Protein AF-A0A7Y3XZ81-F1 (afdb_monomer)

Mean predicted aligned error: 10.98 Å

pLDDT: mean 77.33, std 11.44, range [45.38, 89.88]

Solvent-accessible surface area (backbone atoms only — not comparable to full-atom values): 8274 Å² total; per-residue (Å²): 133,84,95,56,60,51,33,73,70,50,50,54,49,49,55,50,49,52,50,46,49,53,51,49,53,52,49,55,59,62,47,50,58,37,52,50,53,44,49,54,46,51,52,50,49,62,78,43,37,70,62,54,51,54,57,55,49,50,80,76,45,95,65,97,62,96,70,76,70,82,49,74,66,56,55,49,46,52,52,50,46,54,51,30,48,54,53,40,53,52,51,50,53,52,47,51,52,50,49,51,53,41,54,52,51,50,51,54,46,47,60,40,63,78,42,95,40,55,73,59,98,59,98,63,66,51,61,62,55,48,48,53,51,33,41,76,74,68,43,78,74,77,134

Sequence (143 aa):
MSDFNLSYTMEKKTNKILELKHQLNNTRSNLIIPYGLIGISVCYLILTHNRYADYASFIFTSTNSTISKLKILDFGIIMLLIISYILLRSKIAKYNNLKKSYEILRKDIIHAIDSEFCNCSEKCTCKDTYIKYMEDQGIDLIF

Nearest PDB structures (foldseek):
  8to0-assembly1_GU  TM=7.907E-01  e=2.049E+00  Mus musculus
  6ox7-assembly1_C  TM=4.314E-01  e=1.004E+00  Homo sapiens
  6mbz-assembly1_A  TM=4.323E-01  e=2.049E+00  Homo sapiens

Radius of gyration: 26.21 Å; Cα contacts (8 Å, |Δi|>4): 77; chains: 1; bounding box: 60×26×71 Å

Foldseek 3Di:
DDDFQWDPVLVVLVVVLLVLVVVLVVLVVVLVVLVVLLVVLVVVCVVCVVLVVVVVVCVVDVDDDPRDDCPPVNVVSVVSNVVSVVVNVVSVVVNVVSVVVSVVSLVVSLVCLVPPTGPDPDDDCSSVVVQVVCVVSVNHSDD

Secondary structure (DSSP, 8-state):
-----B-HHHHHHHHHHHHHHHHHHHHHHTTHHHHHHHHHHHHHHHHTHHHHHHHHHHHH-----------HHHHHHHHHHHHHHHHHHHHHHHHHHHHHHHHHHHHHHHHHHTSS-B--SS--THHHHHHHHHHHTT-----

Structure (mmCIF, N/CA/C/O backbone):
data_AF-A0A7Y3XZ81-F1
#
_entry.id   AF-A0A7Y3XZ81-F1
#
loop_
_atom_site.group_PDB
_atom_site.id
_atom_site.type_symbol
_atom_site.label_atom_id
_atom_site.label_alt_id
_atom_site.label_comp_id
_atom_site.label_asym_id
_atom_site.label_entity_id
_atom_site.label_seq_id
_atom_site.pdbx_PDB_ins_code
_atom_site.Cartn_x
_atom_site.Cartn_y
_atom_site.Cartn_z
_atom_site.occupancy
_atom_site.B_iso_or_equiv
_atom_site.auth_seq_id
_atom_site.auth_comp_id
_atom_site.auth_asym_id
_atom_site.auth_atom_id
_atom_site.pdbx_PDB_model_num
ATOM 1 N N . MET A 1 1 ? -19.095 14.301 15.200 1.00 45.38 1 MET A N 1
ATOM 2 C CA . MET A 1 1 ? -18.439 13.482 16.237 1.00 45.38 1 MET A CA 1
ATOM 3 C C . MET A 1 1 ? -19.565 12.670 16.840 1.00 45.38 1 MET A C 1
ATOM 5 O O . MET A 1 1 ? -20.544 13.271 17.247 1.00 45.38 1 MET A O 1
ATOM 9 N N . SER A 1 2 ? -19.560 11.355 16.660 1.00 46.91 2 SER A N 1
ATOM 10 C CA . SER A 1 2 ? -20.683 10.498 17.046 1.00 46.91 2 SER A CA 1
ATOM 11 C C . SER A 1 2 ? -20.708 10.325 18.568 1.00 46.91 2 SER A C 1
ATOM 13 O O . SER A 1 2 ? -19.715 9.871 19.134 1.00 46.91 2 SER A O 1
ATOM 15 N N . ASP A 1 3 ? -21.811 10.723 19.205 1.00 51.38 3 ASP A N 1
ATOM 16 C CA . ASP A 1 3 ? -21.996 10.741 20.662 1.00 51.38 3 ASP A CA 1
ATOM 17 C C . ASP A 1 3 ? -22.090 9.320 21.241 1.00 51.38 3 ASP A C 1
ATOM 19 O O . ASP A 1 3 ? -23.174 8.759 21.413 1.00 51.38 3 ASP A O 1
ATOM 23 N N . PHE A 1 4 ? -20.942 8.716 21.546 1.00 65.94 4 PHE A N 1
ATOM 24 C CA . PHE A 1 4 ? -20.851 7.501 22.356 1.00 65.94 4 PHE A CA 1
ATOM 25 C C . PHE A 1 4 ? -20.006 7.808 23.595 1.00 65.94 4 PHE A C 1
ATOM 27 O O . PHE A 1 4 ? -18.917 8.367 23.464 1.00 65.94 4 PHE A O 1
ATOM 34 N N . ASN A 1 5 ? -20.473 7.412 24.787 1.00 66.38 5 ASN A N 1
ATOM 35 C CA . ASN A 1 5 ? -19.742 7.551 26.058 1.00 66.38 5 ASN A CA 1
ATOM 36 C C . ASN A 1 5 ? -18.583 6.540 26.153 1.00 66.38 5 ASN A C 1
ATOM 38 O O . ASN A 1 5 ? -18.559 5.654 27.011 1.00 66.38 5 ASN A O 1
ATOM 42 N N . LEU A 1 6 ? -17.628 6.649 25.233 1.00 65.88 6 LEU A N 1
ATOM 43 C CA . LEU A 1 6 ? -16.380 5.898 25.255 1.00 65.88 6 LEU A CA 1
ATOM 44 C C . LEU A 1 6 ? -15.505 6.398 26.405 1.00 65.88 6 LEU A C 1
ATOM 46 O O . LEU A 1 6 ? -15.472 7.588 26.719 1.00 65.88 6 LEU A O 1
ATOM 50 N N . SER A 1 7 ? -14.737 5.492 27.005 1.00 71.50 7 SER A N 1
ATOM 51 C CA . SER A 1 7 ? -13.621 5.912 27.853 1.00 71.50 7 SER A CA 1
ATOM 52 C C . SER A 1 7 ? -12.636 6.766 27.040 1.00 71.50 7 SER A C 1
ATOM 54 O O . SER A 1 7 ? -12.389 6.491 25.862 1.00 71.50 7 SER A O 1
ATOM 56 N N . TYR A 1 8 ? -12.010 7.762 27.674 1.00 74.62 8 TYR A N 1
ATOM 57 C CA . TYR A 1 8 ? -10.997 8.630 27.054 1.00 74.62 8 TYR A CA 1
ATOM 58 C C . TYR A 1 8 ? -9.892 7.832 26.332 1.00 74.62 8 TYR A C 1
ATOM 60 O O . TYR A 1 8 ? -9.420 8.194 25.249 1.00 74.62 8 TYR A O 1
ATOM 68 N N . THR A 1 9 ? -9.503 6.686 26.897 1.00 76.31 9 THR A N 1
ATOM 69 C CA . THR A 1 9 ? -8.520 5.780 26.291 1.00 76.31 9 THR A CA 1
ATOM 70 C C . THR A 1 9 ? -9.021 5.185 24.973 1.00 76.31 9 THR A C 1
ATOM 72 O O . THR A 1 9 ? -8.242 5.059 24.023 1.00 76.31 9 THR A O 1
ATOM 75 N N . MET A 1 10 ? -10.309 4.850 24.886 1.00 77.25 10 MET A N 1
ATOM 76 C CA . MET A 1 10 ? -10.925 4.302 23.678 1.00 77.25 10 MET A CA 1
ATOM 77 C C . MET A 1 10 ? -11.149 5.361 22.604 1.00 77.25 10 MET A C 1
ATOM 79 O O . MET A 1 10 ? -10.909 5.083 21.429 1.00 77.25 10 MET A O 1
ATOM 83 N N . GLU A 1 11 ? -11.501 6.589 22.979 1.00 78.81 11 GLU A N 1
ATOM 84 C CA . GLU A 1 11 ? -11.594 7.708 22.035 1.00 78.81 11 GLU A CA 1
ATOM 85 C C . GLU A 1 11 ? -10.238 7.974 21.357 1.00 78.81 11 GLU A C 1
ATOM 87 O O . GLU A 1 11 ? -10.131 8.028 20.128 1.00 78.81 11 GLU A O 1
ATOM 92 N N . LYS A 1 12 ? -9.155 8.012 22.146 1.00 81.31 12 LYS A N 1
ATOM 93 C CA . LYS A 1 12 ? -7.795 8.199 21.619 1.00 81.31 12 LYS A CA 1
ATOM 94 C C . LYS A 1 12 ? -7.358 7.059 20.694 1.00 81.31 12 LYS A C 1
ATOM 96 O O . LYS A 1 12 ? -6.741 7.314 19.657 1.00 81.31 12 LYS A O 1
ATOM 101 N N . LYS A 1 13 ? -7.675 5.806 21.042 1.00 81.62 13 LYS A N 1
ATOM 102 C CA . LYS A 1 13 ? -7.415 4.641 20.174 1.00 81.62 13 LYS A CA 1
ATOM 103 C C . LYS A 1 13 ? -8.221 4.721 18.872 1.00 81.62 13 LYS A C 1
ATOM 105 O O . LYS A 1 13 ? -7.664 4.442 17.812 1.00 81.62 13 LYS A O 1
ATOM 110 N N . THR A 1 14 ? -9.475 5.164 18.945 1.00 81.94 14 THR A N 1
ATOM 111 C CA . THR A 1 14 ? -10.380 5.327 17.793 1.00 81.94 14 THR A CA 1
ATOM 112 C C . THR A 1 14 ? -9.864 6.380 16.814 1.00 81.94 14 THR A C 1
ATOM 114 O O . THR A 1 14 ? -9.725 6.112 15.622 1.00 81.94 14 THR A O 1
ATOM 117 N N . ASN A 1 15 ? -9.471 7.555 17.307 1.00 84.81 15 ASN A N 1
ATOM 118 C CA . ASN A 1 15 ? -8.888 8.591 16.451 1.00 84.81 15 ASN A CA 1
ATOM 119 C C . ASN A 1 15 ? -7.599 8.103 15.779 1.00 84.81 15 ASN A C 1
ATOM 121 O O . ASN A 1 15 ? -7.401 8.297 14.580 1.00 84.81 15 ASN A O 1
ATOM 125 N N . LYS A 1 16 ? -6.756 7.377 16.524 1.00 85.94 16 LYS A N 1
ATOM 126 C CA . LYS A 1 16 ? -5.508 6.824 15.993 1.00 85.94 16 LYS A CA 1
ATOM 127 C C . LYS A 1 16 ? -5.739 5.747 14.926 1.00 85.94 16 LYS A C 1
ATOM 129 O O . LYS A 1 16 ? -5.011 5.724 13.937 1.00 85.94 16 LYS A O 1
ATOM 134 N N . ILE A 1 17 ? -6.724 4.859 15.088 1.00 85.50 17 ILE A N 1
ATOM 135 C CA . ILE A 1 17 ? -7.008 3.824 14.078 1.00 85.50 17 ILE A CA 1
ATOM 136 C C . ILE A 1 17 ? -7.650 4.415 12.816 1.00 85.50 17 ILE A C 1
ATOM 138 O O . ILE A 1 17 ? -7.310 3.982 11.713 1.00 85.50 17 ILE A O 1
ATOM 142 N N . LEU A 1 18 ? -8.495 5.442 12.954 1.00 85.44 18 LEU A N 1
ATOM 143 C CA . LEU A 1 18 ? -9.044 6.192 11.819 1.00 85.44 18 LEU A CA 1
ATOM 144 C C . LEU A 1 18 ? -7.935 6.911 11.045 1.00 85.44 18 LEU A C 1
ATOM 146 O O . LEU A 1 18 ? -7.872 6.813 9.817 1.00 85.44 18 LEU A O 1
ATOM 150 N N . GLU A 1 19 ? -7.009 7.560 11.753 1.00 88.12 19 GLU A N 1
ATOM 151 C CA . GLU A 1 19 ? -5.854 8.209 11.133 1.00 88.12 19 GLU A CA 1
ATOM 152 C C . GLU A 1 19 ? -4.965 7.190 10.406 1.00 88.12 19 GLU A C 1
ATOM 154 O O . GLU A 1 19 ? -4.609 7.393 9.242 1.00 88.12 19 GLU A O 1
ATOM 159 N N . LEU A 1 20 ? -4.666 6.051 11.043 1.00 84.69 20 LEU A N 1
ATOM 160 C CA . LEU A 1 20 ? -3.907 4.969 10.414 1.00 84.69 20 LEU A CA 1
ATOM 161 C C . LEU A 1 20 ? -4.607 4.448 9.162 1.00 84.69 20 LEU A C 1
ATOM 163 O O . LEU A 1 20 ? -3.940 4.261 8.146 1.00 84.69 20 LEU A O 1
ATOM 167 N N . LYS A 1 21 ? -5.933 4.265 9.189 1.00 83.88 21 LYS A N 1
ATOM 168 C CA . LYS A 1 21 ? -6.702 3.838 8.015 1.00 83.88 21 LYS A CA 1
ATOM 169 C C . LYS A 1 21 ? -6.629 4.860 6.883 1.00 83.88 21 LYS A C 1
ATOM 171 O O . LYS A 1 21 ? -6.388 4.483 5.732 1.00 83.88 21 LYS A O 1
ATOM 176 N N . HIS A 1 22 ? -6.786 6.143 7.197 1.00 87.94 22 HIS A N 1
ATOM 177 C CA . HIS A 1 22 ? -6.641 7.216 6.219 1.00 87.94 22 HIS A CA 1
ATOM 178 C C . HIS A 1 22 ? -5.232 7.220 5.600 1.00 87.94 22 HIS A C 1
ATOM 180 O O . HIS A 1 22 ? -5.080 7.261 4.377 1.00 87.94 22 HIS A O 1
ATOM 186 N N . GLN A 1 23 ? -4.188 7.076 6.423 1.00 86.00 23 GLN A N 1
ATOM 187 C CA . GLN A 1 23 ? -2.804 6.959 5.955 1.00 86.00 23 GLN A CA 1
ATOM 188 C C . GLN A 1 23 ? -2.579 5.706 5.091 1.00 86.00 23 GLN A C 1
ATOM 190 O O . GLN A 1 23 ? -1.822 5.764 4.117 1.00 86.00 23 GLN A O 1
ATOM 195 N N . LEU A 1 24 ? -3.245 4.592 5.402 1.00 85.06 24 LEU A N 1
ATOM 196 C CA . LEU A 1 24 ? -3.179 3.335 4.650 1.00 85.06 24 LEU A CA 1
ATOM 197 C C . LEU A 1 24 ? -3.799 3.489 3.256 1.00 85.06 24 LEU A C 1
ATOM 199 O O . LEU A 1 24 ? -3.170 3.124 2.260 1.00 85.06 24 LEU A O 1
ATOM 203 N N . ASN A 1 25 ? -4.982 4.104 3.179 1.00 84.56 25 ASN A N 1
ATOM 204 C CA . ASN A 1 25 ? -5.660 4.417 1.920 1.00 84.56 25 ASN A CA 1
ATOM 205 C C . ASN A 1 25 ? -4.853 5.405 1.071 1.00 84.56 25 ASN A C 1
ATOM 207 O O . ASN A 1 25 ? -4.650 5.169 -0.122 1.00 84.56 25 ASN A O 1
ATOM 211 N N . ASN A 1 26 ? -4.318 6.463 1.685 1.00 85.62 26 ASN A N 1
ATOM 212 C CA . ASN A 1 26 ? -3.469 7.425 0.986 1.00 85.62 26 ASN A CA 1
ATOM 213 C C . ASN A 1 26 ? -2.175 6.768 0.473 1.00 85.62 26 ASN A C 1
ATOM 215 O O . ASN A 1 26 ? -1.772 6.963 -0.672 1.00 85.62 26 ASN A O 1
ATOM 219 N N . THR A 1 27 ? -1.531 5.927 1.289 1.00 82.50 27 THR A N 1
ATOM 220 C CA . THR A 1 27 ? -0.329 5.189 0.869 1.00 82.50 27 THR A CA 1
ATOM 221 C C . THR A 1 27 ? -0.647 4.227 -0.275 1.00 82.50 27 THR A C 1
ATOM 223 O O . THR A 1 27 ? 0.132 4.158 -1.223 1.00 82.50 27 THR A O 1
ATOM 226 N N . ARG A 1 28 ? -1.806 3.551 -0.239 1.00 80.94 28 ARG A N 1
ATOM 227 C CA . ARG A 1 28 ? -2.278 2.675 -1.322 1.00 80.94 28 ARG A CA 1
ATOM 228 C C . ARG A 1 28 ? -2.498 3.443 -2.625 1.00 80.94 28 ARG A C 1
ATOM 230 O O . ARG A 1 28 ? -1.995 3.010 -3.656 1.00 80.94 28 ARG A O 1
ATOM 237 N N . SER A 1 29 ? -3.179 4.587 -2.582 1.00 82.81 29 SER A N 1
ATOM 238 C CA . SER A 1 29 ? -3.360 5.448 -3.763 1.00 82.81 29 SER A CA 1
ATOM 239 C C . SER A 1 29 ? -2.010 5.919 -4.321 1.00 82.81 29 SER A C 1
ATOM 241 O O . SER A 1 29 ? -1.730 5.822 -5.514 1.00 82.81 29 SER A O 1
ATOM 243 N N . ASN A 1 30 ? -1.083 6.286 -3.435 1.00 80.56 30 ASN A N 1
ATOM 244 C CA . ASN A 1 30 ? 0.263 6.716 -3.808 1.00 80.56 30 ASN A CA 1
ATOM 245 C C . ASN A 1 30 ? 1.155 5.608 -4.398 1.00 80.56 30 ASN A C 1
ATOM 247 O O . ASN A 1 30 ? 2.224 5.929 -4.933 1.00 80.56 30 ASN A O 1
ATOM 251 N N . LEU A 1 31 ? 0.767 4.329 -4.322 1.00 81.94 31 LEU A N 1
ATOM 252 C CA . LEU A 1 31 ? 1.459 3.241 -5.023 1.00 81.94 31 LEU A CA 1
ATOM 253 C C . LEU A 1 31 ? 1.163 3.241 -6.531 1.00 81.94 31 LEU A C 1
ATOM 255 O O . LEU A 1 31 ? 1.972 2.716 -7.289 1.00 81.94 31 LEU A O 1
ATOM 259 N N . ILE A 1 32 ? 0.079 3.877 -6.990 1.00 83.62 32 ILE A N 1
ATOM 260 C CA . ILE A 1 32 ? -0.291 3.925 -8.418 1.00 83.62 32 ILE A CA 1
ATOM 261 C C . ILE A 1 32 ? 0.816 4.576 -9.259 1.00 83.62 32 ILE A C 1
ATOM 263 O O . ILE A 1 32 ? 1.117 4.107 -10.351 1.00 83.62 32 ILE A O 1
ATOM 267 N N . ILE A 1 33 ? 1.475 5.610 -8.729 1.00 82.56 33 ILE A N 1
ATOM 268 C CA . ILE A 1 33 ? 2.528 6.356 -9.434 1.00 82.56 33 ILE A CA 1
ATOM 269 C C . ILE A 1 33 ? 3.725 5.460 -9.809 1.00 82.56 33 ILE A C 1
ATOM 271 O O . ILE A 1 33 ? 4.033 5.367 -10.998 1.00 82.56 33 ILE A O 1
ATOM 275 N N . PRO A 1 34 ? 4.414 4.778 -8.865 1.00 83.31 34 PRO A N 1
ATOM 276 C CA . PRO A 1 34 ? 5.520 3.900 -9.234 1.00 83.31 34 PRO A CA 1
ATOM 277 C C . PRO A 1 34 ? 5.071 2.723 -10.109 1.00 83.31 34 PRO A C 1
ATOM 279 O O . PRO A 1 34 ? 5.814 2.352 -11.011 1.00 83.31 34 PRO A O 1
ATOM 282 N N . TYR A 1 35 ? 3.862 2.179 -9.915 1.00 84.19 35 TYR A N 1
ATOM 283 C CA . TYR A 1 35 ? 3.333 1.139 -10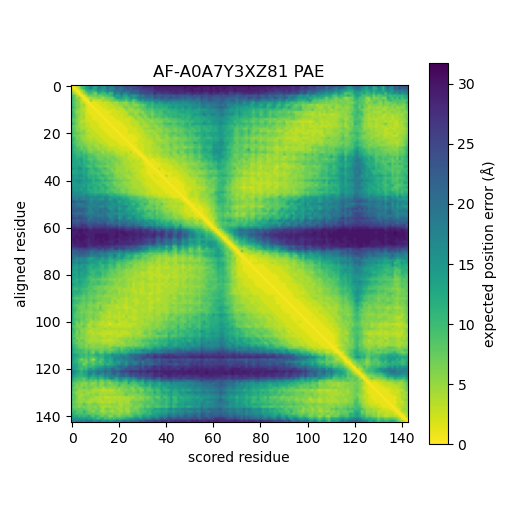.807 1.00 84.19 35 TYR A CA 1
ATOM 284 C C . TYR A 1 35 ? 3.138 1.642 -12.242 1.00 84.19 35 TYR A C 1
ATOM 286 O O . TYR A 1 35 ? 3.518 0.946 -13.180 1.00 84.19 35 TYR A O 1
ATOM 294 N N . GLY A 1 36 ? 2.606 2.853 -12.421 1.00 85.25 36 GLY A N 1
ATOM 295 C CA . GLY A 1 36 ? 2.448 3.471 -13.737 1.00 85.25 36 GLY A CA 1
ATOM 296 C C . GLY A 1 36 ? 3.789 3.713 -14.430 1.00 85.25 36 GLY A C 1
ATOM 297 O O . GLY A 1 36 ? 3.941 3.378 -15.602 1.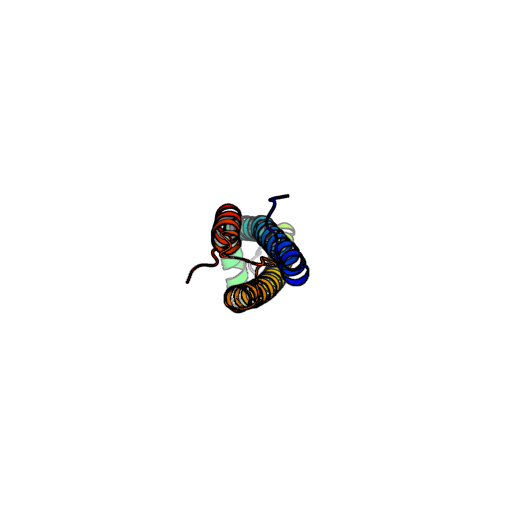00 85.25 36 GLY A O 1
ATOM 298 N N . LEU A 1 37 ? 4.786 4.214 -13.692 1.00 86.12 37 LEU A N 1
ATOM 299 C CA . LEU A 1 37 ? 6.142 4.414 -14.216 1.00 86.12 37 LEU A CA 1
ATOM 300 C C . LEU A 1 37 ? 6.780 3.095 -14.669 1.00 86.12 37 LEU A C 1
ATOM 302 O O . LEU A 1 37 ? 7.286 3.021 -15.786 1.00 86.12 37 LEU A O 1
ATOM 306 N N . ILE A 1 38 ? 6.690 2.044 -13.847 1.00 88.12 38 ILE A N 1
ATOM 307 C CA . ILE A 1 38 ? 7.178 0.706 -14.213 1.00 88.12 38 ILE A CA 1
ATOM 308 C C . ILE A 1 38 ? 6.432 0.188 -15.446 1.00 88.12 38 ILE A C 1
ATOM 310 O O . ILE A 1 38 ? 7.069 -0.310 -16.369 1.00 88.12 38 ILE A O 1
ATOM 314 N N . GLY A 1 39 ? 5.106 0.341 -15.500 1.00 87.75 39 GLY A N 1
ATOM 315 C CA . GLY A 1 39 ? 4.293 -0.091 -16.637 1.00 87.75 39 GLY A CA 1
ATOM 316 C C . GLY A 1 39 ? 4.723 0.559 -17.954 1.00 87.75 39 GLY A C 1
ATOM 317 O O . GLY A 1 39 ? 4.927 -0.144 -18.943 1.00 87.75 39 GLY A O 1
ATOM 318 N N . ILE A 1 40 ? 4.939 1.878 -17.955 1.00 87.44 40 ILE A N 1
ATOM 319 C CA . ILE A 1 40 ? 5.420 2.622 -19.132 1.00 87.44 40 ILE A CA 1
ATOM 320 C C . ILE A 1 40 ? 6.811 2.134 -19.548 1.00 87.44 40 ILE A C 1
ATOM 322 O O . ILE A 1 40 ? 7.046 1.868 -20.728 1.00 87.44 40 ILE A O 1
ATOM 326 N N . SER A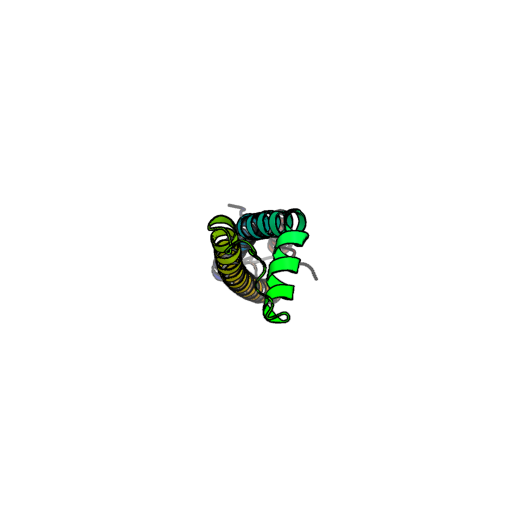 1 41 ? 7.724 1.971 -18.589 1.00 85.50 41 SER A N 1
ATOM 327 C CA . SER A 1 41 ? 9.070 1.472 -18.868 1.00 85.50 41 SER A CA 1
ATOM 328 C C . SER A 1 41 ? 9.064 0.058 -19.442 1.00 85.50 41 SER A C 1
ATOM 330 O O . SER A 1 41 ? 9.768 -0.205 -20.411 1.00 85.50 41 SER A O 1
ATOM 332 N N . VAL A 1 42 ? 8.248 -0.844 -18.893 1.00 87.44 42 VAL A N 1
ATOM 333 C CA . VAL A 1 42 ? 8.105 -2.217 -19.397 1.00 87.44 42 VAL A CA 1
ATOM 334 C C . VAL A 1 42 ? 7.535 -2.214 -20.815 1.00 87.44 42 VAL A C 1
ATOM 336 O O . VAL A 1 42 ? 8.068 -2.906 -21.679 1.00 87.44 42 VAL A O 1
ATOM 339 N N . CYS A 1 43 ? 6.519 -1.391 -21.095 1.00 88.38 43 CYS A N 1
ATOM 340 C CA . CYS A 1 43 ? 5.983 -1.247 -22.451 1.00 88.38 43 CYS A CA 1
ATOM 341 C C . CYS A 1 43 ? 7.059 -0.771 -23.435 1.00 88.38 43 CYS A C 1
ATOM 343 O O . CYS A 1 43 ? 7.186 -1.334 -24.522 1.00 88.38 43 CYS A O 1
ATOM 345 N N . TYR A 1 44 ? 7.871 0.218 -23.047 1.00 86.25 44 TYR A N 1
ATOM 346 C CA . TYR A 1 44 ? 8.987 0.683 -23.871 1.00 86.25 44 TYR A CA 1
ATOM 347 C C . TYR A 1 44 ? 9.998 -0.440 -24.145 1.00 86.25 44 TYR A C 1
ATOM 349 O O . TYR A 1 44 ? 10.379 -0.642 -25.299 1.00 86.25 44 TYR A O 1
ATOM 357 N N . LEU A 1 45 ? 10.390 -1.201 -23.115 1.00 84.50 45 LEU A N 1
ATOM 358 C CA . LEU A 1 45 ? 11.313 -2.333 -23.259 1.00 84.50 45 LEU A CA 1
ATOM 359 C C . LEU A 1 45 ? 10.767 -3.405 -24.211 1.00 84.50 45 LEU A C 1
ATOM 361 O O . LEU A 1 45 ? 11.512 -3.905 -25.048 1.00 84.50 45 LEU A O 1
ATOM 365 N N . ILE A 1 46 ? 9.471 -3.723 -24.133 1.00 85.56 46 ILE A N 1
ATOM 366 C CA . ILE A 1 46 ? 8.820 -4.690 -25.033 1.00 85.56 46 ILE A CA 1
ATOM 367 C C . ILE A 1 46 ? 8.828 -4.173 -26.476 1.00 85.56 46 ILE A C 1
ATOM 369 O O . ILE A 1 46 ? 9.219 -4.892 -27.396 1.00 85.56 46 ILE A O 1
ATOM 373 N N . LEU A 1 47 ? 8.450 -2.910 -26.694 1.00 85.38 47 LEU A N 1
ATOM 374 C CA . LEU A 1 47 ? 8.424 -2.310 -28.033 1.00 85.38 47 LEU A CA 1
ATOM 375 C C . LEU A 1 47 ? 9.817 -2.218 -28.667 1.00 85.38 47 LEU A C 1
ATOM 377 O O . LEU A 1 47 ? 9.950 -2.249 -29.888 1.00 85.38 47 LEU A O 1
ATOM 381 N N . THR A 1 48 ? 10.862 -2.127 -27.848 1.00 82.75 48 THR A N 1
ATOM 382 C CA . THR A 1 48 ? 12.255 -2.012 -28.300 1.00 82.75 48 THR A CA 1
ATOM 383 C C . THR A 1 48 ? 13.076 -3.281 -28.052 1.00 82.75 48 THR A C 1
ATOM 385 O O . THR A 1 48 ? 14.302 -3.240 -28.149 1.00 82.75 48 THR A O 1
ATOM 388 N N . HIS A 1 49 ? 12.421 -4.424 -27.807 1.00 80.75 49 HIS A N 1
ATOM 389 C CA . HIS A 1 49 ? 13.072 -5.680 -27.413 1.00 80.75 49 HIS A CA 1
ATOM 390 C C . HIS A 1 49 ? 14.159 -6.145 -28.389 1.00 80.75 49 HIS A C 1
ATOM 392 O O . HIS A 1 49 ? 15.215 -6.575 -27.939 1.00 80.75 49 HIS A O 1
ATOM 398 N N . ASN A 1 50 ? 13.949 -5.993 -29.704 1.00 79.38 50 ASN A N 1
ATOM 399 C CA . ASN A 1 50 ? 14.938 -6.355 -30.727 1.00 79.38 50 ASN A CA 1
ATOM 400 C C . ASN A 1 50 ? 16.276 -5.638 -30.504 1.00 79.38 50 ASN A C 1
ATOM 402 O O . ASN A 1 50 ? 17.330 -6.258 -30.546 1.00 79.38 50 ASN A O 1
ATOM 406 N N . ARG A 1 51 ? 16.234 -4.348 -30.144 1.00 75.44 51 ARG A N 1
ATOM 407 C CA . ARG A 1 51 ? 17.445 -3.564 -29.862 1.00 75.44 51 ARG A CA 1
ATOM 408 C C . ARG A 1 51 ? 18.158 -4.051 -28.603 1.00 75.44 51 ARG A C 1
ATOM 410 O O . ARG A 1 51 ? 19.380 -4.057 -28.562 1.00 75.44 51 ARG A O 1
ATOM 417 N N . TYR A 1 52 ? 17.408 -4.457 -27.580 1.00 74.69 52 TYR A N 1
ATOM 418 C CA . TYR A 1 52 ?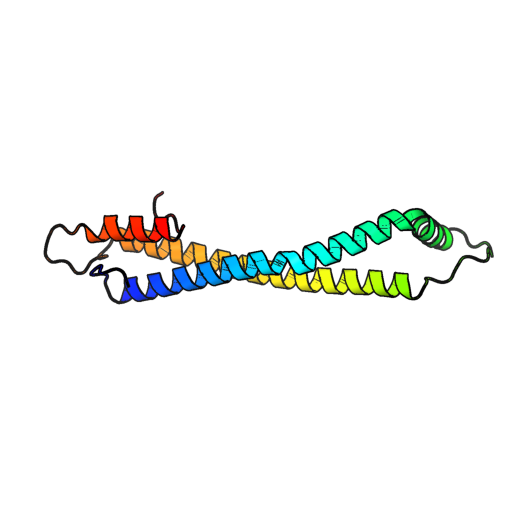 17.989 -5.013 -26.358 1.00 74.69 52 TYR A CA 1
ATOM 419 C C . TYR A 1 52 ? 18.541 -6.430 -26.560 1.00 74.69 52 TYR A C 1
ATOM 421 O O . TYR A 1 52 ? 19.548 -6.769 -25.944 1.00 74.69 52 TYR A O 1
ATOM 429 N N . ALA A 1 53 ? 17.938 -7.230 -27.443 1.00 74.94 53 ALA A N 1
ATOM 430 C CA . ALA A 1 53 ? 18.479 -8.520 -27.862 1.00 74.94 53 ALA A CA 1
ATOM 431 C C . ALA A 1 53 ? 19.807 -8.347 -28.620 1.00 74.94 53 ALA A C 1
ATOM 433 O O . ALA A 1 53 ? 20.760 -9.069 -28.334 1.00 74.94 53 ALA A O 1
ATOM 434 N N . ASP A 1 54 ? 19.903 -7.334 -29.488 1.00 74.00 54 ASP A N 1
ATOM 435 C CA . ASP A 1 54 ? 21.152 -6.958 -30.165 1.00 74.00 54 ASP A CA 1
ATOM 436 C C . ASP A 1 54 ? 22.224 -6.461 -29.174 1.00 74.00 54 ASP A C 1
ATOM 438 O O . ASP A 1 54 ? 23.404 -6.782 -29.305 1.00 74.00 54 ASP A O 1
ATOM 442 N N . TYR A 1 55 ? 21.831 -5.710 -28.135 1.00 74.69 55 TYR A N 1
ATOM 443 C CA . TYR A 1 55 ? 22.748 -5.314 -27.055 1.00 74.69 55 TYR A CA 1
ATOM 444 C C . TYR A 1 55 ? 23.246 -6.511 -26.241 1.00 74.69 55 TYR A C 1
ATOM 446 O O . TYR A 1 55 ? 24.416 -6.548 -25.862 1.00 74.69 55 TYR A O 1
ATOM 454 N N . ALA A 1 56 ? 22.377 -7.486 -25.967 1.00 74.75 56 ALA A N 1
ATOM 455 C CA . ALA A 1 56 ? 22.736 -8.680 -25.213 1.00 74.75 56 ALA A CA 1
ATOM 456 C C . ALA A 1 56 ? 23.647 -9.615 -26.021 1.00 74.75 56 ALA A C 1
ATOM 458 O O . ALA A 1 56 ? 24.625 -10.120 -25.475 1.00 74.75 56 ALA A O 1
ATOM 459 N N . SER A 1 57 ? 23.369 -9.816 -27.313 1.00 71.88 57 SER A N 1
ATOM 460 C CA . SER A 1 57 ? 24.183 -10.670 -28.188 1.00 71.88 57 SER A CA 1
ATOM 461 C C . SER A 1 57 ? 25.591 -10.107 -28.396 1.00 71.88 57 SER A C 1
ATOM 463 O O . SER A 1 57 ? 26.556 -10.871 -28.379 1.00 71.88 57 SER A O 1
ATOM 465 N N . PHE A 1 58 ? 25.739 -8.777 -28.449 1.00 69.88 58 PHE A N 1
ATOM 466 C CA . PHE A 1 58 ? 27.041 -8.106 -28.540 1.00 69.88 58 PHE A CA 1
ATOM 467 C C . PHE A 1 58 ? 28.005 -8.464 -27.396 1.00 69.88 58 PHE A C 1
ATOM 469 O O . PHE A 1 58 ? 29.207 -8.574 -27.626 1.00 69.88 58 PHE A O 1
ATOM 476 N N . ILE A 1 59 ? 27.501 -8.701 -26.179 1.00 67.12 59 ILE A N 1
ATOM 477 C CA . ILE A 1 59 ? 28.342 -9.113 -25.038 1.00 67.12 59 ILE A CA 1
ATOM 478 C C . ILE A 1 59 ? 29.025 -10.466 -25.315 1.00 67.12 59 ILE A C 1
ATOM 480 O O . ILE A 1 59 ? 30.116 -10.719 -24.808 1.00 67.12 59 ILE A O 1
ATOM 484 N N . PHE A 1 60 ? 28.411 -11.316 -26.143 1.00 68.19 60 PHE A N 1
ATOM 485 C CA . PHE A 1 60 ? 28.877 -12.675 -26.425 1.00 68.19 60 PHE A CA 1
ATOM 486 C C . PHE A 1 60 ? 29.551 -12.837 -27.797 1.00 68.19 60 PHE A C 1
ATOM 488 O O . PHE A 1 60 ? 30.290 -13.801 -27.989 1.00 68.19 60 PHE A O 1
ATOM 495 N N . THR A 1 61 ? 29.353 -11.915 -28.747 1.00 64.19 61 THR A N 1
ATOM 496 C CA . THR A 1 61 ? 29.955 -11.988 -30.092 1.00 64.19 61 THR A CA 1
ATOM 497 C C . THR A 1 61 ? 30.905 -10.817 -30.352 1.00 64.19 61 THR A C 1
ATOM 499 O O . THR A 1 61 ? 30.468 -9.709 -30.656 1.00 64.19 61 THR A O 1
ATOM 502 N N . SER A 1 62 ? 32.222 -11.062 -30.290 1.00 55.84 62 SER A N 1
ATOM 503 C CA . SER A 1 62 ? 33.284 -10.054 -30.487 1.00 55.84 62 SER A CA 1
ATOM 504 C C . SER A 1 62 ? 33.554 -9.703 -31.962 1.00 55.84 62 SER A C 1
ATOM 506 O O . SER A 1 62 ? 34.705 -9.573 -32.384 1.00 55.84 62 SER A O 1
ATOM 508 N N . THR A 1 63 ? 32.521 -9.585 -32.792 1.00 53.78 63 THR A N 1
ATOM 509 C CA . THR A 1 63 ? 32.693 -9.196 -34.197 1.00 53.78 63 THR A CA 1
ATOM 510 C C . THR A 1 63 ? 32.165 -7.793 -34.424 1.00 53.78 63 THR A C 1
ATOM 512 O O . THR A 1 63 ? 30.980 -7.531 -34.224 1.00 53.78 63 THR A O 1
ATOM 515 N N . ASN A 1 64 ? 33.094 -6.927 -34.849 1.00 52.50 64 ASN A N 1
ATOM 516 C CA . ASN A 1 64 ? 32.966 -5.524 -35.251 1.00 52.50 64 ASN A CA 1
ATOM 517 C C . ASN A 1 64 ? 31.821 -5.285 -36.245 1.00 52.50 64 ASN A C 1
ATOM 519 O O . ASN A 1 64 ? 32.040 -5.029 -37.427 1.00 52.50 64 ASN A O 1
ATOM 523 N N . SER A 1 65 ? 30.590 -5.352 -35.767 1.00 46.38 65 SER A N 1
ATOM 524 C CA . SER A 1 65 ? 29.438 -4.805 -36.456 1.00 46.38 65 SER A CA 1
ATOM 525 C C . SER A 1 65 ? 29.082 -3.497 -35.769 1.00 46.38 65 SER A C 1
ATOM 527 O O . SER A 1 65 ? 29.175 -3.351 -34.551 1.00 46.38 65 SER A O 1
ATOM 529 N N . THR A 1 66 ? 28.763 -2.510 -36.590 1.00 50.84 66 THR A N 1
ATOM 530 C CA . THR A 1 66 ? 28.441 -1.121 -36.270 1.00 50.84 66 THR A CA 1
ATOM 531 C C . THR A 1 66 ? 27.142 -1.049 -35.456 1.00 50.84 66 THR A C 1
ATOM 533 O O . THR A 1 66 ? 26.125 -0.544 -35.920 1.00 50.84 66 THR A O 1
ATOM 536 N N . ILE A 1 67 ? 27.126 -1.615 -34.250 1.00 52.94 67 ILE A N 1
ATOM 537 C CA . ILE A 1 67 ? 25.913 -1.746 -33.449 1.00 52.94 67 ILE A CA 1
ATOM 538 C C . ILE A 1 67 ? 25.798 -0.550 -32.510 1.00 52.94 67 ILE A C 1
ATOM 540 O O . ILE A 1 67 ? 26.673 -0.221 -31.712 1.00 52.94 67 ILE A O 1
ATOM 544 N N . SER A 1 68 ? 24.677 0.133 -32.724 1.00 55.06 68 SER A N 1
ATOM 545 C CA . SER A 1 68 ? 24.174 1.340 -32.089 1.00 55.06 68 SER A CA 1
ATOM 546 C C . SER A 1 68 ? 24.562 1.435 -30.612 1.00 55.06 68 SER A C 1
ATOM 548 O O . SER A 1 68 ? 24.075 0.664 -29.791 1.00 55.06 68 SER A O 1
ATOM 550 N N . LYS A 1 69 ? 25.399 2.418 -30.258 1.00 57.25 69 LYS A N 1
ATOM 551 C CA . LYS A 1 69 ? 25.595 2.846 -28.865 1.00 57.25 69 LYS A CA 1
ATOM 552 C C . LYS A 1 69 ? 24.234 2.910 -28.164 1.00 57.25 69 LYS A C 1
ATOM 554 O O . LYS A 1 69 ? 23.268 3.372 -28.778 1.00 57.25 69 LYS A O 1
ATOM 559 N N . LEU A 1 70 ? 24.170 2.461 -26.906 1.00 60.81 70 LEU A N 1
ATOM 560 C CA . LEU A 1 70 ? 22.981 2.600 -26.062 1.00 60.81 70 LEU A CA 1
ATOM 561 C C . LEU A 1 70 ? 22.444 4.026 -26.243 1.00 60.81 70 LEU A C 1
ATOM 563 O O . LEU A 1 70 ? 23.181 4.991 -26.003 1.00 60.81 70 LEU A O 1
ATOM 567 N N . LYS A 1 71 ? 21.224 4.184 -26.770 1.00 71.06 71 LYS A N 1
ATOM 568 C CA . LYS A 1 71 ? 20.730 5.539 -27.029 1.00 71.06 71 LYS A CA 1
ATOM 569 C C . LYS A 1 71 ? 20.532 6.210 -25.675 1.00 71.06 71 LYS A C 1
ATOM 571 O O . L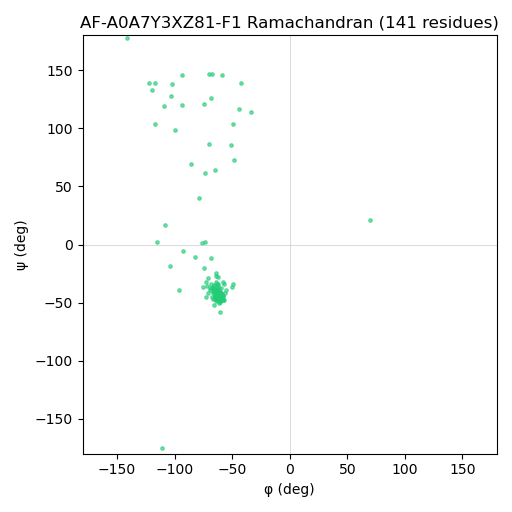YS A 1 71 ? 20.142 5.562 -24.707 1.00 71.06 71 LYS A O 1
ATOM 576 N N . ILE A 1 72 ? 20.758 7.522 -25.612 1.00 75.00 72 ILE A N 1
ATOM 577 C CA . ILE A 1 72 ? 20.580 8.330 -24.390 1.00 75.00 72 ILE A CA 1
ATOM 578 C C . ILE A 1 72 ? 19.212 8.055 -23.735 1.00 75.00 72 ILE A C 1
ATOM 580 O O . ILE A 1 72 ? 19.096 8.005 -22.513 1.00 75.00 72 ILE A O 1
ATOM 584 N N . LEU A 1 73 ? 18.191 7.794 -24.556 1.00 75.62 73 LEU A N 1
ATOM 585 C CA . LEU A 1 73 ? 16.842 7.464 -24.109 1.00 75.62 73 LEU A CA 1
ATOM 586 C C . LEU A 1 73 ? 16.753 6.107 -23.384 1.00 75.62 73 LEU A C 1
ATOM 588 O O . LEU A 1 73 ? 16.055 6.010 -22.380 1.00 75.62 73 LEU A O 1
ATOM 592 N N . ASP A 1 74 ? 17.501 5.088 -23.812 1.00 78.31 74 ASP A N 1
ATOM 593 C CA . ASP A 1 74 ? 17.509 3.771 -23.158 1.00 78.31 74 ASP A CA 1
ATOM 594 C C . ASP A 1 74 ? 18.185 3.841 -21.782 1.00 78.31 74 ASP A C 1
ATOM 596 O O . ASP A 1 74 ? 17.713 3.224 -20.827 1.00 78.31 74 ASP A O 1
ATOM 600 N N . PHE A 1 75 ? 19.248 4.647 -21.656 1.00 81.12 75 PHE A N 1
ATOM 601 C CA . PHE A 1 75 ? 19.868 4.937 -20.361 1.00 81.12 75 PHE A CA 1
ATOM 602 C C . PHE A 1 75 ? 18.880 5.643 -19.423 1.00 81.12 75 PHE A C 1
ATOM 604 O O . PHE A 1 75 ? 18.745 5.263 -18.259 1.00 81.12 75 PHE A O 1
ATOM 611 N N . GLY A 1 76 ? 18.129 6.620 -19.944 1.00 84.50 76 GLY A N 1
ATOM 612 C CA . GLY A 1 76 ? 17.067 7.300 -19.201 1.00 84.50 76 GLY A CA 1
ATOM 613 C C . GLY A 1 76 ? 15.988 6.341 -18.689 1.00 84.50 76 GLY A C 1
ATOM 614 O O . GLY A 1 76 ? 15.611 6.418 -17.521 1.00 84.50 76 GLY A O 1
ATOM 615 N N . ILE A 1 77 ? 15.536 5.397 -19.521 1.00 85.62 77 ILE A N 1
ATOM 616 C CA . ILE A 1 77 ? 14.522 4.399 -19.140 1.00 85.62 77 ILE A CA 1
ATOM 617 C C . ILE A 1 77 ? 15.042 3.434 -18.068 1.00 85.62 77 ILE A C 1
ATOM 619 O O . ILE A 1 77 ? 14.318 3.145 -17.114 1.00 85.62 77 ILE A O 1
ATOM 623 N N . ILE A 1 78 ? 16.290 2.970 -18.174 1.00 84.31 78 ILE A N 1
ATOM 624 C CA . ILE A 1 78 ? 16.900 2.096 -17.157 1.00 84.31 78 ILE A CA 1
ATOM 625 C C . ILE A 1 78 ? 17.024 2.831 -15.816 1.00 84.31 78 ILE A C 1
ATOM 627 O O . ILE A 1 78 ? 16.656 2.285 -14.775 1.00 84.31 78 ILE A O 1
ATOM 631 N N . MET A 1 79 ? 17.476 4.088 -15.825 1.00 87.38 79 MET A N 1
ATOM 632 C CA . MET A 1 79 ? 1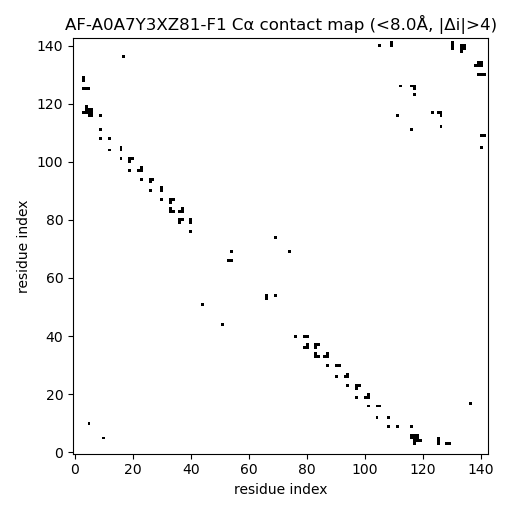7.559 4.894 -14.602 1.00 87.38 79 MET A CA 1
ATOM 633 C C . MET A 1 79 ? 16.174 5.150 -13.998 1.00 87.38 79 MET A C 1
ATOM 635 O O . MET A 1 79 ? 16.004 5.047 -12.782 1.00 87.38 79 MET A O 1
ATOM 639 N N . LEU A 1 80 ? 15.163 5.407 -14.832 1.00 87.88 80 LEU A N 1
ATOM 640 C CA . LEU A 1 80 ? 13.778 5.569 -14.390 1.00 87.88 80 LEU A CA 1
ATOM 641 C C . LEU A 1 80 ? 13.233 4.283 -13.751 1.00 87.88 80 LEU A C 1
ATOM 643 O O . LEU A 1 80 ? 12.591 4.352 -12.702 1.00 87.88 80 LEU A O 1
ATOM 647 N N . LEU A 1 81 ? 13.552 3.111 -14.310 1.00 87.94 81 LEU A N 1
ATOM 648 C CA . LEU A 1 81 ? 13.222 1.813 -13.713 1.00 87.94 81 LEU A CA 1
ATOM 649 C C . LEU A 1 81 ? 13.864 1.640 -12.335 1.00 87.94 81 LEU A C 1
ATOM 651 O O . LEU A 1 81 ? 13.162 1.310 -11.381 1.00 87.94 81 LEU A O 1
ATOM 655 N N . ILE A 1 82 ? 15.160 1.929 -12.200 1.00 88.56 82 ILE A N 1
ATOM 656 C CA . ILE A 1 82 ? 15.870 1.827 -10.915 1.00 88.56 82 ILE A CA 1
ATOM 657 C C . ILE A 1 82 ? 15.235 2.757 -9.870 1.00 88.56 82 ILE A C 1
ATOM 659 O O . ILE A 1 82 ? 14.925 2.323 -8.758 1.00 88.56 82 ILE A O 1
ATOM 663 N N . ILE A 1 83 ? 14.980 4.018 -10.230 1.00 89.12 83 ILE A N 1
ATOM 664 C CA . ILE A 1 83 ? 14.358 5.001 -9.330 1.00 89.12 83 ILE A CA 1
ATOM 665 C C . ILE A 1 83 ? 12.945 4.553 -8.939 1.00 89.12 83 ILE A C 1
ATOM 667 O O . ILE A 1 83 ? 12.601 4.554 -7.755 1.00 89.12 83 ILE A O 1
ATOM 671 N N . SER A 1 84 ? 12.131 4.130 -9.909 1.00 88.69 84 SER A N 1
ATOM 672 C CA . SER A 1 84 ? 10.762 3.664 -9.657 1.00 88.69 84 SER A CA 1
ATOM 673 C C . SER A 1 84 ? 10.733 2.437 -8.742 1.00 88.69 84 SER A C 1
ATOM 675 O O . SER A 1 84 ? 9.907 2.380 -7.830 1.00 88.69 84 SER A O 1
ATOM 677 N N . TYR A 1 85 ? 11.686 1.515 -8.900 1.00 88.50 85 TYR A N 1
ATOM 678 C CA . TYR A 1 85 ? 11.840 0.345 -8.042 1.00 88.50 85 TYR A CA 1
ATOM 679 C C . TYR A 1 85 ? 12.212 0.726 -6.602 1.00 88.50 85 TYR A C 1
ATOM 681 O O . TYR A 1 85 ? 11.593 0.238 -5.653 1.00 88.50 85 TYR A O 1
ATOM 689 N N . ILE A 1 86 ? 13.172 1.639 -6.416 1.00 89.88 86 ILE A N 1
ATOM 690 C CA . ILE A 1 86 ? 13.562 2.133 -5.083 1.00 89.88 86 ILE A CA 1
ATOM 691 C C . ILE A 1 86 ? 12.372 2.817 -4.395 1.00 89.88 86 ILE A C 1
ATOM 693 O O . ILE A 1 86 ? 12.077 2.534 -3.227 1.00 89.88 86 ILE A O 1
ATOM 697 N N . LEU A 1 87 ? 11.651 3.675 -5.124 1.00 88.88 87 LEU A N 1
ATOM 698 C CA . LEU A 1 87 ? 10.450 4.344 -4.620 1.00 88.88 87 LEU A CA 1
ATOM 699 C C . LEU A 1 87 ? 9.360 3.338 -4.243 1.00 88.88 87 LEU A C 1
ATOM 701 O O . LEU A 1 87 ? 8.760 3.462 -3.173 1.00 88.88 87 LEU A O 1
ATOM 705 N N . LEU A 1 88 ? 9.126 2.328 -5.083 1.00 88.88 88 LEU A N 1
ATOM 706 C CA . LEU A 1 88 ? 8.148 1.277 -4.820 1.00 88.88 88 LEU A CA 1
ATOM 707 C C . LEU A 1 88 ? 8.506 0.507 -3.547 1.00 88.88 88 LEU A C 1
ATOM 709 O O . LEU A 1 88 ? 7.665 0.373 -2.660 1.00 88.88 88 LEU A O 1
ATOM 713 N N . ARG A 1 89 ? 9.762 0.065 -3.413 1.00 89.06 89 ARG A N 1
ATOM 714 C CA . ARG A 1 89 ? 10.234 -0.674 -2.233 1.00 89.06 89 ARG A CA 1
ATOM 715 C C . ARG A 1 89 ? 10.046 0.134 -0.950 1.00 89.06 89 ARG A C 1
ATOM 717 O O . ARG A 1 89 ? 9.549 -0.402 0.040 1.00 89.06 89 ARG A O 1
ATOM 724 N N . SER A 1 90 ? 10.393 1.421 -0.975 1.00 87.81 90 SER A N 1
ATOM 725 C CA . SER A 1 90 ? 10.208 2.326 0.166 1.00 87.81 90 SER A CA 1
ATOM 726 C C . SER A 1 90 ? 8.728 2.485 0.540 1.00 87.81 90 SER A C 1
ATOM 728 O O . SER A 1 90 ? 8.353 2.334 1.707 1.00 87.81 90 SER A O 1
ATOM 730 N N . LYS A 1 91 ? 7.851 2.700 -0.451 1.00 85.94 91 LYS A N 1
ATOM 731 C CA . LYS A 1 91 ? 6.404 2.822 -0.210 1.00 85.94 91 LYS A CA 1
ATOM 732 C C . LYS A 1 91 ? 5.778 1.519 0.287 1.00 85.94 91 LYS A C 1
ATOM 734 O O . LYS A 1 91 ? 4.936 1.576 1.179 1.00 85.94 91 LYS A O 1
ATOM 739 N N . ILE A 1 92 ? 6.208 0.363 -0.222 1.00 88.31 92 ILE A N 1
ATOM 740 C CA . ILE A 1 92 ? 5.758 -0.953 0.259 1.00 88.31 92 ILE A CA 1
ATOM 741 C C . ILE A 1 92 ? 6.200 -1.176 1.708 1.00 88.31 92 ILE A C 1
ATOM 743 O O . ILE A 1 92 ? 5.390 -1.597 2.530 1.00 88.31 92 ILE A O 1
ATOM 747 N N . ALA A 1 93 ? 7.448 -0.851 2.056 1.00 88.38 93 ALA A N 1
ATOM 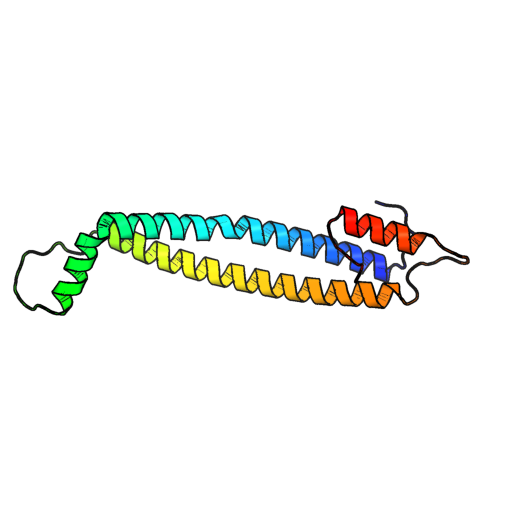748 C CA . ALA A 1 93 ? 7.920 -0.957 3.437 1.00 88.38 93 ALA A CA 1
ATOM 749 C C . ALA A 1 93 ? 7.093 -0.068 4.383 1.00 88.38 93 ALA A C 1
ATOM 751 O O . ALA A 1 93 ? 6.642 -0.527 5.435 1.00 88.38 93 ALA A O 1
ATOM 752 N N . LYS A 1 94 ? 6.815 1.178 3.973 1.00 86.06 94 LYS A N 1
ATOM 753 C CA . LYS A 1 94 ? 5.941 2.093 4.721 1.00 86.06 94 LYS A CA 1
ATOM 754 C C . LYS A 1 94 ? 4.520 1.539 4.857 1.00 86.06 94 LYS A C 1
ATOM 756 O O . LYS A 1 94 ? 3.972 1.559 5.956 1.00 86.06 94 LYS A O 1
ATOM 761 N N . TYR A 1 95 ? 3.949 1.008 3.777 1.00 86.88 95 TYR A N 1
ATOM 762 C CA . TYR A 1 95 ? 2.625 0.385 3.782 1.00 86.88 95 TYR A CA 1
ATOM 763 C C . TYR A 1 95 ? 2.561 -0.810 4.741 1.00 86.88 95 TYR A C 1
ATOM 765 O O . TYR A 1 95 ? 1.647 -0.887 5.556 1.00 86.88 95 TYR A O 1
ATOM 773 N N . ASN A 1 96 ? 3.552 -1.703 4.703 1.00 87.38 96 ASN A N 1
ATOM 774 C CA . ASN A 1 96 ? 3.605 -2.878 5.573 1.00 87.38 96 ASN A CA 1
ATOM 775 C C . ASN A 1 96 ? 3.734 -2.492 7.050 1.00 87.38 96 ASN A C 1
ATOM 777 O O . ASN A 1 96 ? 3.058 -3.078 7.894 1.00 87.38 96 ASN A O 1
ATOM 781 N N . ASN A 1 97 ? 4.544 -1.477 7.364 1.00 89.19 97 ASN A N 1
ATOM 782 C CA . ASN A 1 97 ? 4.659 -0.960 8.728 1.00 89.19 97 ASN A CA 1
ATOM 783 C C . ASN A 1 97 ? 3.346 -0.331 9.211 1.00 89.19 97 ASN A C 1
ATOM 785 O O . ASN A 1 97 ? 2.909 -0.618 10.324 1.00 89.19 97 ASN A O 1
ATOM 789 N N . LEU A 1 98 ? 2.684 0.474 8.373 1.00 86.00 98 LEU A N 1
ATOM 790 C CA . LEU A 1 98 ? 1.373 1.048 8.693 1.00 86.00 98 LEU A CA 1
ATOM 791 C C . LEU A 1 98 ? 0.313 -0.038 8.885 1.00 86.00 98 LEU A C 1
ATOM 793 O O . LEU A 1 98 ? -0.435 0.015 9.856 1.00 86.00 98 LEU A O 1
ATOM 797 N N . LYS A 1 99 ? 0.292 -1.053 8.015 1.00 85.06 99 LYS A N 1
ATOM 798 C CA . LYS A 1 99 ? -0.607 -2.204 8.126 1.00 85.06 99 LYS A CA 1
ATOM 799 C C . LYS A 1 99 ? -0.374 -2.975 9.418 1.00 85.06 99 LYS A C 1
ATOM 801 O O . LYS A 1 99 ? -1.333 -3.276 10.113 1.00 85.06 99 LYS A O 1
ATOM 806 N N . LYS A 1 100 ? 0.881 -3.238 9.785 1.00 88.44 100 LYS A N 1
ATOM 807 C CA . LYS A 1 100 ? 1.206 -3.908 11.050 1.00 88.44 100 LYS A CA 1
ATOM 808 C C . LYS A 1 100 ? 0.722 -3.096 12.256 1.00 88.44 100 LYS A C 1
ATOM 810 O O . LYS A 1 100 ? 0.084 -3.658 13.137 1.00 88.44 100 LYS A O 1
ATOM 815 N N . SER A 1 101 ? 0.981 -1.789 12.274 1.00 85.69 101 SER A N 1
ATOM 816 C CA . SER A 1 101 ? 0.509 -0.896 13.343 1.00 85.69 101 SER A CA 1
ATOM 817 C C . SER A 1 101 ? -1.017 -0.825 13.417 1.00 85.69 101 SER A C 1
ATOM 819 O O . SER A 1 101 ? -1.571 -0.815 14.513 1.00 85.69 101 SER A O 1
ATOM 821 N N . TYR A 1 102 ? -1.691 -0.805 12.265 1.00 88.31 102 TYR A N 1
ATOM 822 C CA . TYR A 1 102 ? -3.147 -0.844 12.173 1.00 88.31 102 TYR A CA 1
ATOM 823 C C . TYR A 1 102 ? -3.713 -2.157 12.725 1.00 88.31 102 TYR A C 1
ATOM 825 O O . TYR A 1 102 ? -4.602 -2.112 13.564 1.00 88.31 102 TYR A O 1
ATOM 833 N N . GLU A 1 103 ? -3.167 -3.310 12.330 1.00 86.62 103 GLU A N 1
ATOM 834 C CA . GLU A 1 103 ? -3.615 -4.626 12.811 1.00 86.62 103 GLU A CA 1
ATOM 835 C C . GLU A 1 103 ? -3.395 -4.808 14.317 1.00 86.62 103 GLU A C 1
ATOM 837 O O . GLU A 1 103 ? -4.264 -5.339 15.004 1.00 86.62 103 GLU A O 1
ATOM 842 N N . ILE A 1 104 ? -2.256 -4.347 14.846 1.00 88.69 104 ILE A N 1
ATOM 843 C CA . ILE A 1 104 ? -1.993 -4.373 16.293 1.00 88.69 104 ILE A CA 1
ATOM 844 C C . ILE A 1 104 ? -3.036 -3.520 17.019 1.00 88.69 104 ILE A C 1
ATOM 846 O O . ILE A 1 104 ? -3.694 -4.008 17.931 1.00 88.69 104 ILE A O 1
ATOM 850 N N . LEU A 1 105 ? -3.248 -2.278 16.573 1.00 85.56 105 LEU A N 1
ATOM 851 C CA . LEU A 1 105 ? -4.207 -1.382 17.216 1.00 85.56 105 LEU A CA 1
ATOM 852 C C . LEU A 1 105 ? -5.652 -1.883 17.082 1.00 85.56 105 LEU A C 1
ATOM 854 O O . LEU A 1 105 ? -6.435 -1.737 18.015 1.00 85.56 105 LEU A O 1
ATOM 858 N N . ARG A 1 106 ? -6.004 -2.498 15.948 1.00 85.19 106 ARG A N 1
ATOM 859 C CA . ARG A 1 106 ? -7.305 -3.139 15.729 1.00 85.19 106 ARG A CA 1
ATOM 860 C C . ARG A 1 106 ? -7.528 -4.259 16.742 1.00 85.19 106 ARG A C 1
ATOM 862 O O . ARG A 1 106 ? -8.562 -4.270 17.400 1.00 85.19 106 ARG A O 1
ATOM 869 N N . LYS A 1 107 ? -6.548 -5.151 16.922 1.00 85.19 107 LYS A N 1
ATOM 870 C CA . LYS A 1 107 ? -6.613 -6.222 17.931 1.00 85.19 107 LYS A CA 1
ATOM 871 C C . LYS A 1 107 ? -6.694 -5.671 19.353 1.00 85.19 107 LYS A C 1
ATOM 873 O O . LYS A 1 107 ? -7.496 -6.162 20.138 1.00 85.19 107 LYS A O 1
ATOM 878 N N . ASP A 1 108 ? -5.937 -4.620 19.664 1.00 83.31 108 ASP A N 1
ATOM 879 C CA . ASP A 1 108 ? -5.997 -3.953 20.971 1.00 83.31 108 ASP A CA 1
ATOM 880 C C . ASP A 1 108 ? -7.363 -3.310 21.245 1.00 83.31 108 ASP A C 1
ATOM 882 O O . ASP A 1 108 ? -7.769 -3.203 22.402 1.00 83.31 108 ASP A O 1
ATOM 886 N N . ILE A 1 109 ? -8.056 -2.830 20.206 1.00 82.38 109 ILE A N 1
ATOM 887 C CA . ILE A 1 109 ? -9.422 -2.301 20.309 1.00 82.38 109 ILE A CA 1
ATOM 888 C C . ILE A 1 109 ? -10.413 -3.449 20.512 1.00 82.38 109 ILE A C 1
ATOM 890 O O . ILE A 1 109 ? -11.226 -3.350 21.421 1.00 82.38 109 ILE A O 1
ATOM 894 N N . ILE A 1 110 ? -10.307 -4.545 19.752 1.00 81.69 110 ILE A N 1
ATOM 895 C CA . ILE A 1 110 ? -11.155 -5.742 19.917 1.00 81.69 110 ILE A CA 1
ATOM 896 C C . ILE A 1 110 ? -11.033 -6.301 21.341 1.00 81.69 110 ILE A C 1
ATOM 898 O O . ILE A 1 110 ? -12.039 -6.500 22.010 1.00 81.69 110 ILE A O 1
ATOM 902 N N . HIS A 1 111 ? -9.812 -6.461 21.858 1.00 79.88 111 HIS A N 1
ATOM 903 C CA . HIS A 1 111 ? -9.613 -6.898 23.242 1.00 79.88 111 HIS A CA 1
ATOM 904 C C . HIS A 1 111 ? -10.159 -5.898 24.266 1.00 79.88 111 HIS A C 1
ATOM 906 O O . HIS A 1 111 ? -10.706 -6.303 25.288 1.00 79.88 111 HIS A O 1
ATOM 912 N N . ALA A 1 112 ? -10.034 -4.594 24.002 1.00 76.06 112 ALA A N 1
ATOM 913 C CA . ALA A 1 112 ? -10.558 -3.572 24.900 1.00 76.06 112 ALA A CA 1
ATOM 914 C C . ALA A 1 112 ? -12.095 -3.504 24.897 1.00 76.06 112 ALA A C 1
ATOM 916 O O . ALA A 1 112 ? -12.666 -3.157 25.926 1.00 76.06 112 ALA A O 1
ATOM 917 N N . ILE A 1 113 ? -12.749 -3.866 23.785 1.00 71.44 113 ILE A N 1
ATOM 918 C CA . ILE A 1 113 ? -14.214 -3.947 23.623 1.00 71.44 113 ILE A CA 1
ATOM 919 C C . ILE A 1 113 ? -14.854 -5.009 24.529 1.00 71.44 113 ILE A C 1
ATOM 921 O O . ILE A 1 113 ? -16.039 -4.907 24.861 1.00 71.44 113 ILE A O 1
ATOM 925 N N . ASP A 1 114 ? -14.088 -6.020 24.936 1.00 66.69 114 ASP A N 1
ATOM 926 C CA . ASP A 1 114 ? -14.537 -7.053 25.875 1.00 66.69 114 ASP A CA 1
ATOM 927 C C . ASP A 1 114 ? -14.207 -6.722 27.343 1.00 66.69 114 ASP A C 1
ATOM 929 O O . ASP A 1 114 ? -14.654 -7.419 28.252 1.00 66.69 114 ASP A O 1
ATOM 933 N N . SER A 1 115 ? -13.473 -5.630 27.584 1.00 64.94 115 SER A N 1
ATOM 934 C CA . SER A 1 115 ? -13.212 -5.042 28.910 1.00 64.94 115 SER A CA 1
ATOM 935 C C . SER A 1 115 ? -13.938 -3.691 29.053 1.00 64.94 115 SER A C 1
ATOM 937 O O . SER A 1 115 ? -14.709 -3.344 28.169 1.00 64.94 115 SER A O 1
ATOM 939 N N . GLU A 1 116 ? -13.752 -2.934 30.143 1.00 59.09 116 GLU A N 1
ATOM 940 C CA . GLU A 1 116 ? -14.426 -1.645 30.430 1.00 59.09 116 GLU A CA 1
ATOM 941 C C . GLU A 1 116 ? -14.352 -0.626 29.264 1.00 59.09 116 GLU A C 1
ATOM 943 O O . GLU A 1 116 ? -13.469 0.228 29.178 1.00 59.09 116 GLU A O 1
ATOM 948 N N . PHE A 1 117 ? -15.295 -0.745 28.329 1.00 65.94 117 PHE A N 1
ATOM 949 C CA . PHE A 1 117 ? -15.268 -0.097 27.018 1.00 65.94 117 PHE A CA 1
ATOM 950 C C . PHE A 1 117 ? -16.064 1.215 27.002 1.00 65.94 117 PHE A C 1
ATOM 952 O O . PHE A 1 117 ? -15.634 2.221 26.426 1.00 65.94 117 PHE A O 1
ATOM 959 N N . CYS A 1 118 ? -17.208 1.214 27.687 1.00 68.06 118 CYS A N 1
ATOM 960 C CA . CYS A 1 118 ? -18.108 2.353 27.796 1.00 68.06 118 CYS A CA 1
ATOM 961 C C . CYS A 1 118 ? -18.215 2.807 29.248 1.00 68.06 118 CYS A C 1
ATOM 963 O O . CYS A 1 118 ? -18.336 1.990 30.159 1.00 68.06 118 CYS A O 1
ATOM 965 N N . ASN A 1 119 ? -18.225 4.120 29.448 1.00 61.59 119 ASN A N 1
ATOM 966 C CA . ASN A 1 119 ? -18.392 4.731 30.758 1.00 61.59 119 ASN A CA 1
ATOM 967 C C . ASN A 1 119 ? -19.900 4.866 31.052 1.00 61.59 119 ASN A C 1
ATOM 969 O O . ASN A 1 119 ? -20.465 5.957 30.983 1.00 61.59 119 ASN A O 1
ATOM 973 N N . CYS A 1 120 ? -20.579 3.735 31.266 1.00 62.34 120 CYS A N 1
ATOM 974 C CA . CYS A 1 120 ? -22.025 3.686 31.509 1.00 62.34 120 CYS A CA 1
ATOM 975 C C . CYS A 1 120 ? -22.327 3.007 32.852 1.00 62.34 120 CYS A C 1
ATOM 977 O O . CYS A 1 120 ? -21.722 1.990 33.177 1.00 62.34 120 CYS A O 1
ATOM 979 N N . SER A 1 121 ? -23.291 3.536 33.612 1.00 54.06 121 SER A N 1
ATOM 980 C CA . SER A 1 121 ? -23.737 2.950 34.887 1.00 54.06 121 SER A CA 1
ATOM 981 C C . SER A 1 121 ? -24.753 1.804 34.729 1.00 54.06 121 SER A C 1
ATOM 983 O O . SER A 1 121 ? -25.033 1.113 35.701 1.00 54.06 121 SER A O 1
ATOM 985 N N . GLU A 1 122 ? -25.304 1.586 33.527 1.00 53.19 122 GLU A N 1
ATOM 986 C CA . GLU A 1 122 ? -26.311 0.555 33.205 1.00 53.19 122 GLU A CA 1
ATOM 987 C C . GLU A 1 122 ? -26.070 -0.081 31.816 1.00 53.19 122 GLU A C 1
ATOM 989 O O . GLU A 1 122 ? -25.151 0.320 31.098 1.00 53.19 122 GLU A O 1
ATOM 994 N N . LYS A 1 123 ? -26.896 -1.079 31.429 1.00 53.75 123 LYS A N 1
ATOM 995 C CA . LYS A 1 123 ? -26.844 -1.794 30.133 1.00 53.75 123 LYS A CA 1
ATOM 996 C C . LYS A 1 123 ? -26.771 -0.805 28.962 1.00 53.75 123 LYS A C 1
ATOM 998 O O . LYS A 1 123 ? -27.770 -0.204 28.580 1.00 53.75 123 LYS A O 1
ATOM 1003 N N . CYS A 1 124 ? -25.580 -0.658 28.387 1.00 61.69 124 CYS A N 1
ATOM 1004 C CA . CYS A 1 124 ? -25.283 0.379 27.407 1.00 61.69 124 CYS A CA 1
ATOM 1005 C C . CYS A 1 124 ? -25.255 -0.193 25.985 1.00 61.69 124 CYS A C 1
ATOM 1007 O O . CYS A 1 124 ? -24.496 -1.117 25.705 1.00 61.69 124 CYS A O 1
ATOM 1009 N N . THR A 1 125 ? -26.002 0.416 25.061 1.00 66.94 125 THR A N 1
ATOM 1010 C CA . THR A 1 125 ? -25.926 0.149 23.606 1.00 66.94 125 THR A CA 1
ATOM 1011 C C . THR A 1 125 ? -24.667 0.741 22.956 1.00 66.94 125 THR A C 1
ATOM 1013 O O . THR A 1 125 ? -24.457 0.621 21.754 1.00 66.94 125 THR A O 1
ATOM 1016 N N . CYS A 1 126 ? -23.795 1.374 23.747 1.00 73.00 126 CYS A N 1
ATOM 1017 C CA . CYS A 1 126 ? -22.572 2.041 23.302 1.00 73.00 126 CYS A CA 1
ATOM 1018 C C . CYS A 1 126 ? -21.593 1.111 22.552 1.00 73.00 126 CYS A C 1
ATOM 1020 O O . CYS A 1 126 ? -20.946 1.563 21.610 1.00 73.00 126 CYS A O 1
ATOM 1022 N N . LYS A 1 127 ? -21.534 -0.187 22.892 1.00 73.44 127 LYS A N 1
ATOM 1023 C CA . LYS A 1 127 ? -20.720 -1.178 22.162 1.00 73.44 127 LYS A CA 1
ATOM 1024 C C . LYS A 1 127 ? -21.230 -1.391 20.734 1.00 73.44 127 LYS A C 1
ATOM 1026 O O . LYS A 1 127 ? -20.460 -1.232 19.793 1.00 73.44 127 LYS A O 1
ATOM 1031 N N . ASP A 1 128 ? -22.521 -1.669 20.567 1.00 75.81 128 ASP A N 1
ATOM 1032 C CA . ASP A 1 1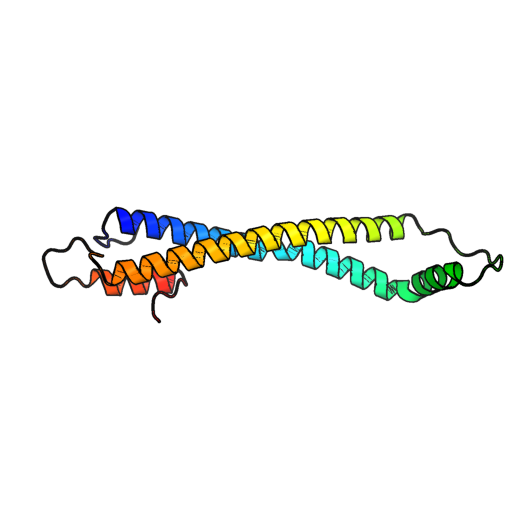28 ? -23.114 -1.948 19.253 1.00 75.81 128 ASP A CA 1
ATOM 1033 C C . ASP A 1 128 ? -23.072 -0.720 18.339 1.00 75.81 128 ASP A C 1
ATOM 1035 O O . ASP A 1 128 ? -22.724 -0.823 17.161 1.00 75.81 128 ASP A O 1
ATOM 1039 N N . THR A 1 129 ? -23.348 0.470 18.883 1.00 78.38 129 THR A N 1
ATOM 1040 C CA . THR A 1 129 ? -23.291 1.707 18.094 1.00 78.38 129 THR A CA 1
ATOM 1041 C C . THR A 1 129 ? -21.859 2.064 17.689 1.00 78.38 129 THR A C 1
ATOM 1043 O O . THR A 1 129 ? -21.641 2.560 16.583 1.00 78.38 129 THR A O 1
ATOM 1046 N N . TYR A 1 130 ? -20.868 1.762 18.536 1.00 79.06 130 TYR A N 1
ATOM 1047 C CA . TYR A 1 130 ? -19.459 1.916 18.180 1.00 79.06 130 TYR A CA 1
ATOM 1048 C C . TYR A 1 130 ? -19.016 0.929 17.098 1.00 79.06 130 TYR A C 1
ATOM 1050 O O . TYR A 1 130 ? -18.346 1.336 16.149 1.00 79.06 130 TYR A O 1
ATOM 1058 N N . ILE A 1 131 ? -19.388 -0.349 17.222 1.00 80.06 131 ILE A N 1
ATOM 1059 C CA . ILE A 1 131 ? -19.066 -1.373 16.219 1.00 80.06 131 ILE A CA 1
ATOM 1060 C C . ILE A 1 131 ? -19.646 -0.959 14.866 1.00 80.06 131 ILE A C 1
ATOM 1062 O O . ILE A 1 131 ? -18.907 -0.896 13.887 1.00 80.06 131 ILE A O 1
ATOM 1066 N N . LYS A 1 132 ? -20.916 -0.541 14.841 1.00 83.12 132 LYS A N 1
ATOM 1067 C CA . LYS A 1 132 ? -21.569 -0.040 13.628 1.00 83.12 132 LYS A CA 1
ATOM 1068 C C . LYS A 1 132 ? -20.861 1.183 13.035 1.00 83.12 132 LYS A C 1
ATOM 1070 O O . LYS A 1 132 ? -20.629 1.236 11.833 1.00 83.12 132 LYS A O 1
ATOM 1075 N N . TYR A 1 133 ? -20.467 2.151 13.865 1.00 83.06 133 TYR A N 1
ATOM 1076 C CA . TYR A 1 133 ? -19.703 3.313 13.397 1.00 83.06 133 TYR A CA 1
ATOM 1077 C C . TYR A 1 133 ? -18.364 2.906 12.770 1.00 83.06 133 TYR A C 1
ATOM 1079 O O . TYR A 1 133 ? -17.958 3.449 11.743 1.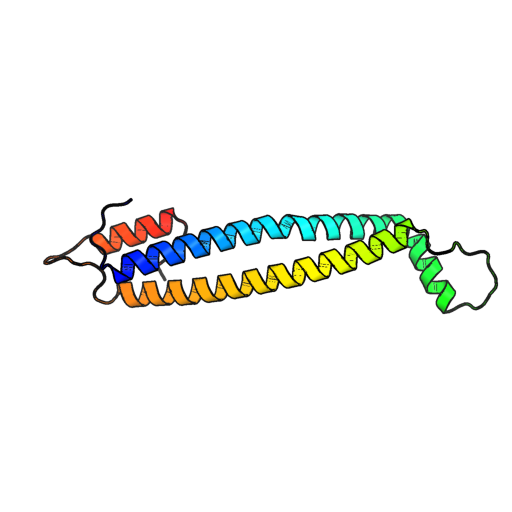00 83.06 133 TYR A O 1
ATOM 1087 N N . MET A 1 134 ? -17.666 1.949 13.375 1.00 81.88 134 MET A N 1
ATOM 1088 C CA . MET A 1 134 ? -16.382 1.474 12.867 1.00 81.88 134 MET A CA 1
ATOM 1089 C C . MET A 1 134 ? -16.551 0.697 11.557 1.00 81.88 134 MET A C 1
ATOM 1091 O O . MET A 1 134 ? -15.775 0.934 10.628 1.00 81.88 134 MET A O 1
ATOM 1095 N N . GLU A 1 135 ? -17.601 -0.118 11.428 1.00 83.69 135 GLU A N 1
ATOM 1096 C CA . GLU A 1 135 ? -17.992 -0.772 10.173 1.00 83.69 135 GLU A CA 1
ATOM 1097 C C . GLU A 1 135 ? -18.327 0.232 9.064 1.00 83.69 135 GLU A C 1
ATOM 1099 O O . GLU A 1 135 ? -17.840 0.072 7.944 1.00 83.69 135 GLU A O 1
ATOM 1104 N N . ASP A 1 136 ? -19.060 1.308 9.368 1.00 84.00 136 ASP A N 1
ATOM 1105 C CA . ASP A 1 136 ? -19.353 2.390 8.413 1.00 84.00 136 ASP A CA 1
ATOM 1106 C C . ASP A 1 136 ? -18.067 3.098 7.952 1.00 84.00 136 ASP A C 1
ATOM 1108 O O . ASP A 1 136 ? -17.916 3.482 6.790 1.00 84.00 136 ASP A O 1
ATOM 1112 N N . GLN A 1 137 ? -17.079 3.217 8.844 1.00 80.44 137 GLN A N 1
ATOM 1113 C CA . GLN A 1 137 ? -15.734 3.687 8.500 1.00 80.44 137 GLN A CA 1
ATOM 1114 C C . GLN A 1 137 ? -14.901 2.614 7.785 1.00 80.44 137 GLN A C 1
ATOM 1116 O O . GLN A 1 137 ? -13.741 2.869 7.456 1.00 80.44 137 GLN A O 1
ATOM 1121 N N . GLY A 1 138 ? -15.459 1.424 7.529 1.00 77.31 138 GLY A N 1
ATOM 1122 C CA . GLY A 1 138 ? -14.883 0.230 6.899 1.00 77.31 138 GLY A CA 1
ATOM 1123 C C . GLY A 1 138 ? -13.825 -0.487 7.748 1.00 77.31 138 GLY A C 1
ATOM 1124 O O . GLY A 1 138 ? -12.900 -1.090 7.194 1.00 77.31 138 GLY A O 1
ATOM 1125 N N . ILE A 1 139 ? -13.831 -0.270 9.057 1.00 81.12 139 ILE A N 1
ATOM 1126 C CA . ILE A 1 139 ? -12.992 -0.964 10.032 1.00 81.12 139 ILE A CA 1
ATOM 1127 C C . ILE A 1 139 ? -13.870 -2.041 10.647 1.00 81.12 139 ILE A C 1
ATOM 1129 O O . ILE A 1 139 ? -14.653 -1.770 11.549 1.00 81.12 139 ILE A O 1
ATOM 1133 N N . ASP A 1 140 ? -13.728 -3.261 10.154 1.00 77.94 140 ASP A N 1
ATOM 1134 C CA . ASP A 1 140 ? -14.427 -4.389 10.747 1.00 77.94 140 ASP A CA 1
ATOM 1135 C C . ASP A 1 140 ? -13.844 -4.661 12.138 1.00 77.94 140 ASP A C 1
ATOM 1137 O O . ASP A 1 140 ? -12.625 -4.790 12.285 1.00 77.94 140 ASP A O 1
ATOM 1141 N N . LEU A 1 141 ? -14.678 -4.707 13.166 1.00 72.31 141 LEU A N 1
ATOM 1142 C CA . LEU A 1 141 ? -14.280 -5.048 14.535 1.00 72.31 141 LEU A CA 1
ATOM 1143 C C . LEU A 1 141 ? -14.923 -6.354 15.011 1.00 72.31 141 LEU A C 1
ATOM 1145 O O . LEU A 1 141 ? -14.693 -6.750 16.154 1.00 72.31 141 LEU A O 1
ATOM 1149 N N . ILE A 1 142 ? -15.688 -7.016 14.143 1.00 63.47 142 ILE A N 1
ATOM 1150 C CA . ILE A 1 142 ? -16.309 -8.309 14.395 1.00 63.47 142 ILE A CA 1
ATOM 1151 C C . ILE A 1 142 ? -15.363 -9.403 13.867 1.00 63.47 142 ILE A C 1
ATOM 1153 O O . ILE A 1 142 ? -14.566 -9.184 12.949 1.00 63.47 142 ILE A O 1
ATOM 1157 N N . PHE A 1 143 ? -15.353 -10.544 14.555 1.00 51.38 143 PHE A N 1
ATOM 1158 C CA . PHE A 1 143 ? -14.531 -11.711 14.229 1.00 51.38 143 PHE A CA 1
ATOM 1159 C C . PHE A 1 143 ? -15.255 -12.651 13.269 1.00 51.38 143 PHE A C 1
ATOM 1161 O O . PHE A 1 143 ? -16.463 -12.885 13.496 1.00 51.38 143 PHE A O 1
#

Organism: Clostridium cochlearium (NCBI:txid1494)